Protein AF-A0A851RVL8-F1 (afdb_monomer_lite)

pLDDT: mean 85.8, std 7.22, range [49.16, 93.38]

Foldseek 3Di:
DPPPDDDDDFAQALDDDDLLVCLLVLLLVLLVVQHDPVQSVQLNVLSPDPVNVVCVNVPDDSCVSGDPPGPVVSSVVSSPDPPPVRNVVSNCCCCPPVVDDRPDDDDADPND

Structure (mmCIF, N/CA/C/O backbone):
data_AF-A0A851RVL8-F1
#
_entry.id   AF-A0A851RVL8-F1
#
loop_
_atom_site.group_PDB
_atom_site.id
_atom_site.type_symbol
_atom_site.label_atom_id
_atom_site.label_alt_id
_atom_site.label_comp_id
_atom_site.label_asym_id
_atom_site.label_entity_id
_atom_site.label_seq_id
_atom_site.pdbx_PDB_ins_code
_atom_site.Cartn_x
_atom_site.Cartn_y
_atom_site.Cartn_z
_atom_site.occupancy
_atom_site.B_iso_or_equiv
_atom_site.auth_seq_id
_atom_site.auth_comp_id
_atom_site.auth_asym_id
_atom_site.auth_atom_id
_atom_site.pdbx_PDB_model_num
ATOM 1 N N . SER A 1 1 ? 20.192 -1.497 9.486 1.00 49.16 1 SER A N 1
ATOM 2 C CA . SER A 1 1 ? 19.289 -2.135 8.506 1.00 49.16 1 SER A CA 1
ATOM 3 C C . SER A 1 1 ? 18.797 -3.437 9.104 1.00 49.16 1 SER A C 1
ATOM 5 O O . SER A 1 1 ? 19.637 -4.178 9.597 1.00 49.16 1 SER A O 1
ATOM 7 N N . SER A 1 2 ? 17.488 -3.701 9.133 1.00 53.84 2 SER A N 1
ATOM 8 C CA . SER A 1 2 ? 16.973 -5.024 9.506 1.00 53.84 2 SER A CA 1
ATOM 9 C C . SER A 1 2 ? 16.570 -5.744 8.227 1.00 53.84 2 SER A C 1
ATOM 11 O O . SER A 1 2 ? 15.576 -5.382 7.603 1.00 53.84 2 SER A O 1
ATOM 13 N N . ASN A 1 3 ? 17.392 -6.694 7.786 1.00 66.31 3 ASN A N 1
ATOM 14 C CA . ASN A 1 3 ? 17.241 -7.320 6.469 1.00 66.31 3 ASN A CA 1
ATOM 15 C C . ASN A 1 3 ? 16.142 -8.401 6.438 1.00 66.31 3 ASN A C 1
ATOM 17 O O . ASN A 1 3 ? 15.780 -8.857 5.360 1.00 66.31 3 ASN A O 1
ATOM 21 N N . ASN A 1 4 ? 15.579 -8.767 7.599 1.00 82.38 4 ASN A N 1
ATOM 22 C CA . ASN A 1 4 ? 14.642 -9.890 7.739 1.00 82.38 4 ASN A CA 1
ATOM 23 C C . ASN A 1 4 ? 13.284 -9.482 8.347 1.00 82.38 4 ASN A C 1
ATOM 25 O O . ASN A 1 4 ? 12.569 -10.325 8.885 1.00 82.38 4 ASN A O 1
ATOM 29 N N . VAL A 1 5 ? 12.915 -8.197 8.299 1.00 77.44 5 VAL A N 1
ATOM 30 C CA . VAL A 1 5 ? 11.608 -7.728 8.794 1.00 77.44 5 VAL A CA 1
ATOM 31 C C . VAL A 1 5 ? 10.627 -7.625 7.633 1.00 77.44 5 VAL A C 1
ATOM 33 O O . VAL A 1 5 ? 10.848 -6.869 6.688 1.00 77.44 5 VAL A O 1
ATOM 36 N N . ARG A 1 6 ? 9.511 -8.356 7.727 1.00 82.25 6 ARG A N 1
ATOM 37 C CA . ARG A 1 6 ? 8.374 -8.204 6.815 1.00 82.25 6 ARG A CA 1
ATOM 38 C C . ARG A 1 6 ? 7.457 -7.109 7.340 1.00 82.25 6 ARG A C 1
ATOM 40 O O . ARG A 1 6 ? 6.950 -7.204 8.452 1.00 82.25 6 ARG A O 1
ATOM 47 N N . ILE A 1 7 ? 7.230 -6.091 6.521 1.00 82.38 7 ILE A N 1
ATOM 48 C CA . ILE A 1 7 ? 6.311 -4.995 6.826 1.00 82.38 7 ILE A CA 1
ATOM 49 C C . ILE A 1 7 ? 5.065 -5.167 5.961 1.00 82.38 7 ILE A C 1
ATOM 51 O O . ILE A 1 7 ? 5.140 -5.574 4.801 1.00 82.38 7 ILE A O 1
ATOM 55 N N . SER A 1 8 ? 3.901 -4.896 6.533 1.00 83.44 8 SER A N 1
ATOM 56 C CA . SER A 1 8 ? 2.626 -4.864 5.820 1.00 83.44 8 SER A CA 1
ATOM 57 C C . SER A 1 8 ? 1.780 -3.726 6.374 1.00 83.44 8 SER A C 1
ATOM 59 O O . SER A 1 8 ? 1.980 -3.297 7.508 1.00 83.44 8 SER A O 1
ATOM 61 N N . MET A 1 9 ? 0.867 -3.215 5.555 1.00 85.19 9 MET A N 1
ATOM 62 C CA . MET A 1 9 ? 0.054 -2.048 5.875 1.00 85.19 9 MET A CA 1
ATOM 63 C C . MET A 1 9 ? -1.421 -2.388 5.683 1.00 85.19 9 MET A C 1
ATOM 65 O O . MET A 1 9 ? -1.803 -2.934 4.652 1.00 85.19 9 MET A O 1
ATOM 69 N N . ILE A 1 10 ? -2.236 -2.047 6.679 1.00 87.88 10 ILE A N 1
ATOM 70 C CA . ILE A 1 10 ? -3.696 -2.162 6.647 1.00 87.88 10 ILE A CA 1
ATOM 71 C C . ILE A 1 10 ? -4.248 -0.746 6.785 1.00 87.88 10 ILE A C 1
ATOM 73 O O . ILE A 1 10 ? -3.799 0.012 7.645 1.00 87.88 10 ILE A O 1
ATOM 77 N N . ASN A 1 11 ? -5.184 -0.368 5.916 1.00 87.88 11 ASN A N 1
ATOM 78 C CA . ASN A 1 11 ? -5.761 0.972 5.928 1.00 87.88 11 ASN A CA 1
ATOM 79 C C . ASN A 1 11 ? -7.003 1.014 6.833 1.00 87.88 11 ASN A C 1
ATOM 81 O O . ASN A 1 11 ? -7.936 0.242 6.627 1.00 87.88 11 ASN A O 1
ATOM 85 N N . ASN A 1 12 ? -7.008 1.918 7.815 1.00 90.00 12 ASN A N 1
ATOM 86 C CA . ASN A 1 12 ? -8.138 2.171 8.709 1.00 90.00 12 ASN A CA 1
ATOM 87 C C . ASN A 1 12 ? -8.616 3.625 8.541 1.00 90.00 12 ASN A C 1
ATOM 89 O O . ASN A 1 12 ? -8.228 4.484 9.339 1.00 90.00 12 ASN A O 1
ATOM 93 N N . PRO A 1 13 ? -9.398 3.931 7.493 1.00 86.75 13 PRO A N 1
ATOM 94 C CA . PRO A 1 13 ? -9.812 5.298 7.217 1.00 86.75 13 PRO A CA 1
ATOM 95 C C . PRO A 1 13 ? -10.790 5.810 8.290 1.00 86.75 13 PRO A C 1
ATOM 97 O O . PRO A 1 13 ? -11.569 5.049 8.872 1.00 86.75 13 PRO A O 1
ATOM 100 N N . SER A 1 14 ? -10.736 7.114 8.574 1.00 85.31 14 SER A N 1
ATOM 101 C CA . SER A 1 14 ? -11.696 7.786 9.468 1.00 85.31 14 SER A CA 1
ATOM 102 C C . SER A 1 14 ? -13.052 7.994 8.789 1.00 85.31 14 SER A C 1
ATOM 104 O O . SER A 1 14 ? -14.097 7.885 9.430 1.00 85.31 14 SER A O 1
ATOM 106 N N . GLU A 1 15 ? -13.013 8.273 7.489 1.00 82.94 15 GLU A N 1
ATOM 107 C CA . GLU A 1 15 ? -14.163 8.513 6.620 1.00 82.94 15 GLU A CA 1
ATOM 108 C C . GLU A 1 15 ? -14.416 7.308 5.712 1.00 82.94 15 GLU A C 1
ATOM 110 O O . GLU A 1 15 ? -13.585 6.403 5.606 1.00 82.94 15 GLU A O 1
ATOM 115 N N . GLU A 1 16 ? -15.571 7.274 5.049 1.00 77.69 16 GLU A N 1
ATOM 116 C CA . GLU A 1 16 ? -15.824 6.220 4.071 1.00 77.69 16 GLU A CA 1
ATOM 117 C C . GLU A 1 16 ? -14.894 6.369 2.858 1.00 77.69 16 GLU A C 1
ATOM 119 O O . GLU A 1 16 ? -14.722 7.480 2.344 1.00 77.69 16 GLU A O 1
ATOM 124 N N . PRO A 1 17 ? -14.260 5.273 2.405 1.00 76.75 17 PRO A N 1
ATOM 125 C CA . PRO A 1 17 ? -13.329 5.324 1.292 1.00 76.75 17 PRO A CA 1
ATOM 126 C C . PRO A 1 17 ? -14.055 5.728 0.005 1.00 76.75 17 PRO A C 1
ATOM 128 O O . PRO A 1 17 ? -14.987 5.065 -0.440 1.00 76.75 17 PRO A O 1
ATOM 131 N N . ASN A 1 18 ? -13.592 6.812 -0.605 1.00 71.62 18 ASN A N 1
ATOM 132 C CA . ASN A 1 18 ? -14.021 7.324 -1.896 1.00 71.62 18 ASN A CA 1
ATOM 133 C C . ASN A 1 18 ? -12.799 7.499 -2.817 1.00 71.62 18 ASN A C 1
ATOM 135 O O . ASN A 1 18 ? -11.646 7.422 -2.384 1.00 71.62 18 ASN A O 1
ATOM 139 N N . SER A 1 19 ? -13.024 7.718 -4.112 1.00 67.75 19 SER A N 1
ATOM 140 C CA . SER A 1 19 ? -11.935 7.793 -5.097 1.00 67.75 19 SER A CA 1
ATOM 141 C C . SER A 1 19 ? -10.940 8.934 -4.852 1.00 67.75 19 SER A C 1
ATOM 143 O O . SER A 1 19 ? -9.813 8.846 -5.328 1.00 67.75 19 SER A O 1
ATOM 145 N N . GLN A 1 20 ? -11.329 9.981 -4.114 1.00 68.75 20 GLN A N 1
ATOM 146 C CA . GLN A 1 20 ? -10.487 11.146 -3.828 1.00 68.75 20 GLN A CA 1
ATOM 147 C C . GLN A 1 20 ? -9.698 10.991 -2.519 1.00 68.75 20 GLN A C 1
ATOM 149 O O . GLN A 1 20 ? -8.505 11.273 -2.481 1.00 68.75 20 GLN A O 1
ATOM 154 N N . ASN A 1 21 ? -10.309 10.471 -1.453 1.00 75.38 21 ASN A N 1
ATOM 155 C CA . ASN A 1 21 ? -9.642 10.301 -0.158 1.00 75.38 21 ASN A CA 1
ATOM 156 C C . ASN A 1 21 ? -8.757 9.041 -0.094 1.00 75.38 21 ASN A C 1
ATOM 158 O O . ASN A 1 21 ? -7.927 8.907 0.805 1.00 75.38 21 ASN A O 1
ATOM 162 N N . THR A 1 22 ? -8.888 8.125 -1.061 1.00 81.62 22 THR A N 1
ATOM 163 C CA . THR A 1 22 ? -8.075 6.901 -1.138 1.00 81.62 22 THR A CA 1
ATOM 164 C C . THR A 1 22 ? -6.899 6.987 -2.107 1.00 81.62 22 THR A C 1
ATOM 166 O O . THR A 1 22 ? -6.197 5.991 -2.261 1.00 81.62 22 THR A O 1
ATOM 169 N N . ILE A 1 23 ? -6.613 8.145 -2.718 1.00 85.81 23 ILE A N 1
ATOM 170 C CA . ILE A 1 23 ? -5.555 8.297 -3.742 1.00 85.81 23 ILE A CA 1
ATOM 171 C C . ILE A 1 23 ? -4.207 7.738 -3.262 1.00 85.81 23 ILE A C 1
ATOM 173 O O . ILE A 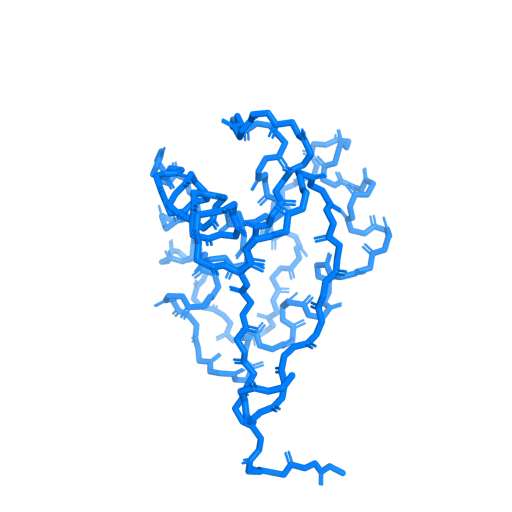1 23 ? -3.607 6.895 -3.929 1.00 85.81 23 ILE A O 1
ATOM 177 N N . VAL A 1 24 ? -3.760 8.124 -2.064 1.00 86.06 24 VAL A N 1
ATOM 178 C CA . VAL A 1 24 ? -2.490 7.640 -1.494 1.00 86.06 24 VAL A CA 1
ATOM 179 C C . VAL A 1 24 ? -2.534 6.131 -1.235 1.00 86.06 24 VAL A C 1
ATOM 181 O O . VAL A 1 24 ? -1.584 5.412 -1.540 1.00 86.06 24 VAL A O 1
ATOM 184 N N . ALA A 1 25 ? -3.655 5.622 -0.720 1.00 86.38 25 ALA A N 1
ATOM 185 C CA . ALA A 1 25 ? -3.835 4.196 -0.459 1.00 86.38 25 ALA A CA 1
ATOM 186 C C . ALA A 1 25 ? -3.812 3.367 -1.751 1.00 86.38 25 ALA A C 1
ATOM 188 O O . ALA A 1 25 ? -3.185 2.308 -1.790 1.00 86.38 25 ALA A O 1
ATOM 189 N N . LYS A 1 26 ? -4.453 3.868 -2.813 1.00 88.56 26 LYS A N 1
ATOM 190 C CA . LYS A 1 26 ? -4.440 3.277 -4.153 1.00 88.56 26 LYS A CA 1
ATOM 191 C C . LYS A 1 26 ? -3.036 3.272 -4.742 1.00 88.56 26 LYS A C 1
ATOM 193 O O . LYS A 1 26 ? -2.613 2.244 -5.256 1.00 88.56 26 LYS A O 1
ATOM 198 N N . ALA A 1 27 ? -2.297 4.374 -4.625 1.00 89.00 27 ALA A N 1
ATOM 199 C CA . ALA A 1 27 ? -0.923 4.463 -5.113 1.00 89.00 27 ALA A CA 1
ATOM 200 C C . ALA A 1 27 ? 0.003 3.459 -4.408 1.00 89.00 27 ALA A C 1
ATOM 202 O O . ALA A 1 27 ? 0.758 2.744 -5.063 1.00 89.00 27 ALA A O 1
ATOM 203 N N . ILE A 1 28 ? -0.095 3.350 -3.079 1.00 88.81 28 ILE A N 1
ATOM 204 C CA . ILE A 1 28 ? 0.657 2.357 -2.299 1.00 88.81 28 ILE A CA 1
ATOM 205 C C . ILE A 1 28 ? 0.273 0.937 -2.731 1.00 88.81 28 ILE A C 1
ATOM 207 O O . ILE A 1 28 ? 1.152 0.103 -2.942 1.00 88.81 28 ILE A O 1
ATOM 211 N N . TRP A 1 29 ? -1.021 0.657 -2.897 1.00 88.94 29 TRP A N 1
ATOM 212 C CA . TRP A 1 29 ? -1.497 -0.654 -3.335 1.00 88.94 29 TRP A CA 1
ATOM 213 C C . TRP A 1 29 ? -0.988 -1.017 -4.733 1.00 88.94 29 TRP A C 1
ATOM 215 O O . TRP A 1 29 ? -0.415 -2.090 -4.913 1.00 88.94 29 TRP A O 1
ATOM 225 N N . ALA A 1 30 ? -1.115 -0.109 -5.702 1.00 90.25 30 ALA A N 1
ATOM 226 C CA . ALA A 1 30 ? -0.606 -0.295 -7.057 1.00 90.25 30 ALA A CA 1
ATOM 227 C C . ALA A 1 30 ? 0.908 -0.549 -7.054 1.00 90.25 30 ALA A C 1
ATOM 229 O O . ALA A 1 30 ? 1.380 -1.466 -7.725 1.00 90.25 30 ALA A O 1
ATOM 230 N N . ALA A 1 31 ? 1.674 0.184 -6.240 1.00 90.38 31 ALA A N 1
ATOM 231 C CA . ALA A 1 31 ? 3.112 -0.033 -6.109 1.00 90.38 31 ALA A CA 1
ATOM 232 C C . ALA A 1 31 ? 3.440 -1.424 -5.539 1.00 90.38 31 ALA A C 1
ATOM 234 O O . ALA A 1 31 ? 4.334 -2.094 -6.048 1.00 90.38 31 ALA A O 1
ATOM 235 N N . LEU A 1 32 ? 2.704 -1.881 -4.521 1.00 88.81 32 LEU A N 1
ATOM 236 C CA . LEU A 1 32 ? 2.902 -3.205 -3.921 1.00 88.81 32 LEU A CA 1
ATOM 237 C C . LEU A 1 32 ? 2.561 -4.361 -4.872 1.00 88.81 32 LEU A C 1
ATOM 239 O O . LEU A 1 32 ? 3.158 -5.426 -4.746 1.00 88.81 32 LEU A O 1
ATOM 243 N N . GLN A 1 33 ? 1.614 -4.170 -5.794 1.00 87.88 33 GLN A N 1
ATOM 244 C CA . GLN A 1 33 ? 1.205 -5.202 -6.755 1.00 87.88 33 GLN A CA 1
ATOM 245 C C . GLN A 1 33 ? 2.109 -5.269 -7.989 1.00 87.88 33 GLN A C 1
ATOM 247 O O . GLN A 1 33 ? 2.287 -6.339 -8.562 1.00 87.88 33 GLN A O 1
ATOM 252 N N . THR A 1 34 ? 2.656 -4.131 -8.420 1.00 90.25 34 THR A N 1
ATOM 253 C CA . THR A 1 34 ? 3.300 -4.012 -9.739 1.00 90.25 34 THR A CA 1
ATOM 254 C C . THR A 1 34 ? 4.818 -3.897 -9.670 1.00 90.25 34 THR A C 1
ATOM 256 O O . THR A 1 34 ? 5.496 -4.193 -10.648 1.00 90.25 34 THR A O 1
ATOM 259 N N . GLN A 1 35 ? 5.373 -3.475 -8.530 1.00 90.12 35 GLN A N 1
ATOM 260 C CA . GLN A 1 35 ? 6.792 -3.146 -8.413 1.00 90.12 35 GLN A CA 1
ATOM 261 C C . GLN A 1 35 ? 7.561 -4.160 -7.569 1.00 90.12 35 GLN A C 1
ATOM 263 O O . GLN A 1 35 ? 7.031 -4.805 -6.665 1.00 90.12 35 GLN A O 1
ATOM 268 N N . THR A 1 36 ? 8.870 -4.244 -7.814 1.00 89.25 36 THR A N 1
ATOM 269 C CA . THR A 1 36 ? 9.785 -4.994 -6.944 1.00 89.25 36 THR A CA 1
ATOM 270 C C . THR A 1 36 ? 9.807 -4.396 -5.537 1.00 89.25 36 THR A C 1
ATOM 272 O O . THR A 1 36 ? 9.573 -3.200 -5.351 1.00 89.25 36 THR A O 1
ATOM 275 N N . SER A 1 37 ? 10.164 -5.193 -4.525 1.00 86.00 37 SER A N 1
ATOM 276 C CA . SER A 1 37 ? 10.181 -4.731 -3.128 1.00 86.00 37 SER A CA 1
ATOM 277 C C . SER A 1 37 ? 11.046 -3.484 -2.906 1.00 86.00 37 SER A C 1
ATOM 279 O O . SER A 1 37 ? 10.702 -2.641 -2.080 1.00 86.00 37 SER A O 1
ATOM 281 N N . ASN A 1 38 ? 12.145 -3.333 -3.655 1.00 88.31 38 ASN A N 1
ATOM 282 C CA . ASN A 1 38 ? 13.013 -2.159 -3.564 1.00 88.31 38 ASN A CA 1
ATOM 283 C C . ASN A 1 38 ? 12.336 -0.901 -4.133 1.00 88.31 38 ASN A C 1
ATOM 285 O O . ASN A 1 38 ? 12.321 0.145 -3.483 1.00 88.31 38 ASN A O 1
ATOM 289 N N . ASN A 1 39 ? 11.724 -1.015 -5.313 1.00 89.62 39 ASN A N 1
ATOM 290 C CA . ASN A 1 39 ? 11.038 0.099 -5.965 1.00 89.62 39 ASN A CA 1
ATOM 291 C C . ASN A 1 39 ? 9.777 0.500 -5.195 1.00 89.62 39 ASN A C 1
ATOM 293 O O . ASN A 1 39 ? 9.579 1.684 -4.932 1.00 89.62 39 ASN A O 1
ATOM 297 N N . ALA A 1 40 ? 8.987 -0.480 -4.744 1.00 88.06 40 ALA A N 1
ATOM 298 C CA . ALA A 1 40 ? 7.829 -0.249 -3.890 1.00 88.06 40 ALA A CA 1
ATOM 299 C C . ALA A 1 40 ? 8.230 0.475 -2.596 1.00 88.06 40 ALA A C 1
ATOM 301 O O . ALA A 1 40 ? 7.622 1.481 -2.247 1.00 88.06 40 ALA A O 1
ATOM 302 N N . LYS A 1 41 ? 9.299 0.037 -1.914 1.00 88.88 41 LYS A N 1
ATOM 303 C CA . LYS A 1 41 ? 9.807 0.706 -0.704 1.00 88.88 41 LYS A CA 1
ATOM 304 C C . LYS A 1 41 ? 10.180 2.166 -0.968 1.00 88.88 41 LYS A C 1
ATOM 306 O O . LYS A 1 41 ? 9.776 3.046 -0.207 1.00 88.88 41 LYS A O 1
ATOM 311 N N . ASN A 1 42 ? 10.945 2.430 -2.025 1.00 90.50 42 ASN A N 1
ATOM 312 C CA . ASN A 1 42 ? 11.378 3.786 -2.367 1.00 90.50 42 ASN A CA 1
ATOM 313 C C . ASN A 1 42 ? 10.186 4.686 -2.721 1.00 90.50 42 ASN A C 1
ATOM 315 O O . ASN A 1 42 ? 10.116 5.822 -2.253 1.00 90.50 42 ASN A O 1
ATOM 319 N N . PHE A 1 43 ? 9.222 4.162 -3.480 1.00 91.25 43 PHE A N 1
ATOM 320 C CA . PHE A 1 43 ? 7.995 4.871 -3.825 1.00 91.25 43 PHE A CA 1
ATOM 321 C C . PHE A 1 43 ? 7.133 5.165 -2.589 1.00 91.25 43 PHE A C 1
ATOM 323 O O . PHE A 1 43 ? 6.782 6.315 -2.347 1.00 91.25 43 PHE A O 1
ATOM 330 N N . ILE A 1 44 ? 6.869 4.168 -1.737 1.00 89.12 44 ILE A N 1
ATOM 331 C CA . ILE A 1 44 ? 6.102 4.339 -0.488 1.00 89.12 44 ILE A CA 1
ATOM 332 C C . ILE A 1 44 ? 6.765 5.380 0.423 1.00 89.12 44 ILE A C 1
ATOM 334 O O . ILE A 1 44 ? 6.081 6.180 1.053 1.00 89.12 44 ILE A O 1
ATOM 338 N N . THR A 1 45 ? 8.099 5.415 0.458 1.00 88.69 45 THR A N 1
ATOM 339 C CA . THR A 1 45 ? 8.845 6.405 1.247 1.00 88.69 45 THR A CA 1
ATOM 340 C C . THR A 1 45 ? 8.646 7.828 0.713 1.00 88.69 45 THR A C 1
ATOM 342 O O . THR A 1 45 ? 8.553 8.756 1.511 1.00 88.69 45 THR A O 1
ATOM 345 N N . LYS A 1 46 ? 8.532 8.018 -0.611 1.00 90.12 46 LYS A N 1
ATOM 346 C CA . LYS A 1 46 ? 8.124 9.308 -1.197 1.00 90.12 46 LYS A CA 1
ATOM 347 C C . LYS A 1 46 ? 6.678 9.652 -0.833 1.00 90.12 46 LYS A C 1
ATOM 349 O O . LYS A 1 46 ? 6.426 10.754 -0.367 1.00 90.12 46 LYS A O 1
ATOM 354 N N . MET A 1 47 ? 5.758 8.696 -0.961 1.00 87.88 47 MET A N 1
ATOM 355 C CA . MET A 1 47 ? 4.335 8.888 -0.645 1.00 87.88 47 MET A CA 1
ATOM 356 C C . MET A 1 47 ? 4.069 9.228 0.828 1.00 87.88 47 MET A C 1
ATOM 358 O O . MET A 1 47 ? 3.059 9.850 1.137 1.00 87.88 47 MET A O 1
ATOM 362 N N . ALA A 1 48 ? 4.960 8.829 1.738 1.00 85.88 48 ALA A N 1
ATOM 363 C CA . ALA A 1 48 ? 4.858 9.133 3.163 1.00 85.88 48 ALA A CA 1
ATOM 364 C C . ALA A 1 48 ? 5.212 10.590 3.516 1.00 85.88 48 ALA A C 1
ATOM 366 O O . ALA A 1 48 ? 5.037 10.994 4.666 1.00 85.88 48 ALA A O 1
ATOM 367 N N . LYS A 1 49 ? 5.737 11.375 2.569 1.00 89.12 49 LYS A N 1
ATOM 368 C CA . LYS A 1 49 ? 6.091 12.771 2.813 1.00 89.12 49 LYS A CA 1
ATOM 369 C C . LYS A 1 49 ? 4.881 13.690 2.675 1.00 89.12 49 LYS A C 1
ATOM 371 O O . LYS A 1 49 ? 4.112 13.580 1.723 1.00 89.12 49 LYS A O 1
ATOM 376 N N . GLU A 1 50 ? 4.784 14.676 3.563 1.00 86.12 50 GLU A N 1
ATOM 377 C CA . GLU A 1 50 ? 3.707 15.676 3.528 1.00 86.12 50 GLU A CA 1
ATOM 378 C C . GLU A 1 50 ? 3.684 16.491 2.228 1.00 86.12 50 GLU A C 1
ATOM 380 O O . GLU A 1 50 ? 2.613 16.836 1.738 1.00 86.12 50 GLU A O 1
ATOM 385 N N . GLU A 1 51 ? 4.853 16.774 1.643 1.00 86.62 51 GLU A N 1
ATOM 386 C CA . GLU A 1 51 ? 4.971 17.494 0.367 1.00 86.62 51 GLU A CA 1
ATOM 387 C C . GLU A 1 51 ? 4.268 16.758 -0.781 1.00 86.62 51 GLU A C 1
ATOM 389 O O . GLU A 1 51 ? 3.567 17.376 -1.580 1.00 86.62 51 GLU A O 1
ATOM 394 N N . THR A 1 52 ? 4.382 15.429 -0.812 1.00 85.19 52 THR A N 1
ATOM 395 C CA . THR A 1 52 ? 3.730 14.584 -1.814 1.00 85.19 52 THR A CA 1
ATOM 396 C C . THR A 1 52 ? 2.223 14.542 -1.602 1.00 85.19 52 THR A C 1
ATOM 398 O O . THR A 1 52 ? 1.478 14.634 -2.571 1.00 85.19 52 THR A O 1
ATOM 401 N N . VAL A 1 53 ? 1.758 14.476 -0.351 1.00 81.56 53 VAL A N 1
ATOM 402 C CA . VAL A 1 53 ? 0.319 14.510 -0.046 1.00 81.56 53 VAL A CA 1
ATOM 403 C C . VAL A 1 53 ? -0.304 15.825 -0.519 1.00 81.56 53 VAL A C 1
ATOM 405 O O . VAL A 1 53 ? -1.289 15.797 -1.250 1.00 81.56 53 VAL A O 1
ATOM 408 N N . LYS A 1 54 ? 0.318 16.967 -0.202 1.00 85.75 54 LYS A N 1
ATOM 409 C CA . LYS A 1 54 ? -0.163 18.290 -0.637 1.00 85.75 54 LYS A CA 1
ATOM 410 C C . LYS A 1 54 ? -0.168 18.444 -2.157 1.00 85.75 54 LYS A C 1
ATOM 412 O O . LYS A 1 54 ? -1.095 19.023 -2.713 1.00 85.75 54 LYS A O 1
ATOM 417 N 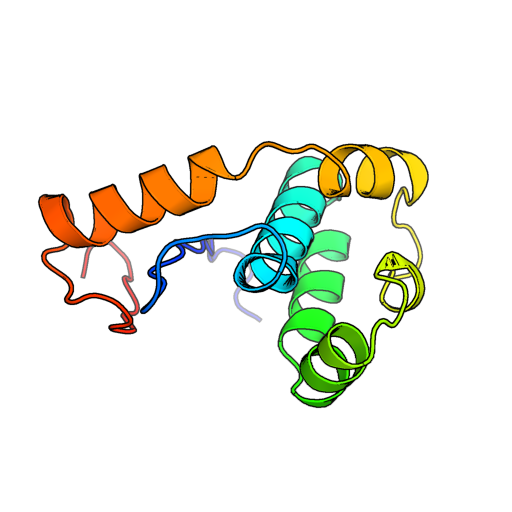N . ALA A 1 55 ? 0.856 17.931 -2.838 1.00 87.56 55 ALA A N 1
ATOM 418 C CA . ALA A 1 55 ? 0.920 17.971 -4.295 1.00 87.56 55 ALA A CA 1
ATOM 419 C C . ALA A 1 55 ? -0.182 17.112 -4.943 1.00 87.56 55 ALA A C 1
ATOM 421 O O . ALA A 1 55 ? -0.801 17.541 -5.913 1.00 87.56 55 ALA A O 1
ATOM 422 N N . LEU A 1 56 ? -0.481 15.939 -4.377 1.00 84.75 56 LEU A N 1
ATOM 423 C CA . LEU A 1 56 ? -1.576 15.085 -4.848 1.00 84.75 56 LEU A CA 1
ATOM 424 C C . LEU A 1 56 ? -2.952 15.713 -4.598 1.00 84.75 56 LEU A C 1
ATOM 426 O O . LEU A 1 56 ? -3.818 15.631 -5.464 1.00 84.75 56 LEU A O 1
ATOM 430 N N . GLU A 1 57 ? -3.145 16.386 -3.462 1.00 81.19 57 GLU A N 1
ATOM 431 C CA . GLU A 1 57 ? -4.356 17.175 -3.189 1.00 81.19 57 GLU A CA 1
ATOM 432 C C . GLU A 1 57 ? -4.519 18.343 -4.174 1.00 81.19 57 GLU A C 1
ATOM 434 O O . GLU A 1 57 ? -5.639 18.678 -4.556 1.00 81.19 57 GLU A O 1
ATOM 439 N N . ALA A 1 58 ? -3.408 18.925 -4.638 1.00 85.38 58 ALA A N 1
ATOM 440 C CA . ALA A 1 58 ? -3.389 19.954 -5.677 1.00 85.38 58 ALA A CA 1
ATOM 441 C C . ALA A 1 58 ? -3.573 19.402 -7.108 1.00 85.38 58 ALA A C 1
ATOM 443 O O . ALA A 1 58 ? -3.628 20.186 -8.055 1.00 85.38 58 ALA A O 1
ATOM 444 N N . GLY A 1 59 ? -3.686 18.079 -7.278 1.00 83.06 59 GLY A N 1
ATOM 445 C CA . GLY A 1 59 ? -3.930 17.432 -8.569 1.00 83.06 59 GLY A CA 1
ATOM 446 C C . GLY A 1 59 ? -2.675 17.065 -9.366 1.00 83.06 59 GLY A C 1
ATOM 447 O O . GLY A 1 59 ? -2.775 16.885 -10.578 1.00 83.06 59 GLY A O 1
ATOM 448 N N . ALA A 1 60 ? -1.508 16.956 -8.722 1.00 86.94 60 ALA A N 1
ATOM 449 C CA . ALA A 1 60 ? -0.295 16.457 -9.372 1.00 86.94 60 ALA A CA 1
ATOM 450 C C . ALA A 1 60 ? -0.473 15.017 -9.888 1.00 86.94 60 ALA A C 1
ATOM 452 O O . ALA A 1 60 ? -1.153 14.198 -9.260 1.00 86.94 60 ALA A O 1
ATOM 453 N N . ASP A 1 61 ? 0.170 14.693 -11.013 1.00 87.25 61 ASP A N 1
ATOM 454 C CA . ASP A 1 61 ? 0.155 13.330 -11.548 1.00 87.25 61 ASP A CA 1
ATOM 455 C C . ASP A 1 61 ? 0.964 12.404 -10.626 1.00 87.25 61 ASP A C 1
ATOM 457 O O . ASP A 1 61 ? 2.100 12.689 -10.241 1.00 87.25 61 ASP A O 1
ATOM 461 N N . ILE A 1 62 ? 0.389 11.249 -10.286 1.00 86.12 62 ILE A N 1
ATOM 462 C CA . ILE A 1 62 ? 1.042 10.240 -9.452 1.00 86.12 62 ILE A CA 1
ATOM 463 C C . ILE A 1 62 ? 2.364 9.749 -10.065 1.00 86.12 62 ILE A C 1
ATOM 465 O O . ILE A 1 62 ? 3.276 9.340 -9.339 1.00 86.12 62 ILE A O 1
ATOM 469 N N . LEU A 1 63 ? 2.490 9.809 -11.395 1.00 87.38 63 LEU A N 1
ATOM 470 C CA . LEU A 1 63 ? 3.698 9.419 -12.116 1.00 87.38 63 LEU A CA 1
ATOM 471 C C . LEU A 1 63 ? 4.883 10.360 -11.869 1.00 87.38 63 LEU A C 1
ATOM 473 O O . LEU A 1 63 ? 6.024 9.911 -11.977 1.00 87.38 63 LEU A O 1
ATOM 477 N N . GLU A 1 64 ? 4.657 11.611 -11.455 1.00 87.62 64 GLU A N 1
ATOM 478 C CA . GLU A 1 64 ? 5.738 12.531 -11.059 1.00 87.62 64 GLU A CA 1
ATOM 479 C C . GLU A 1 64 ? 6.513 12.009 -9.839 1.00 87.62 64 GLU A C 1
ATOM 481 O O . GLU A 1 64 ? 7.701 12.291 -9.655 1.00 87.62 64 GLU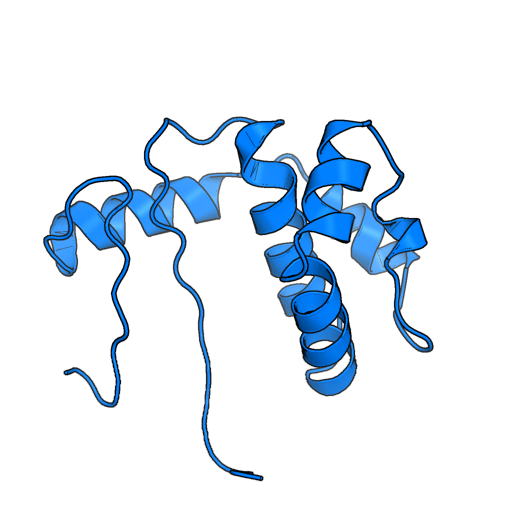 A O 1
ATOM 486 N N . PHE A 1 65 ? 5.867 11.175 -9.019 1.00 88.56 65 PHE A N 1
ATOM 487 C CA . PHE A 1 65 ? 6.471 10.563 -7.838 1.00 88.56 65 PHE A CA 1
ATOM 488 C C . PHE A 1 65 ? 7.141 9.217 -8.122 1.00 88.56 65 PHE A C 1
ATOM 490 O O . PHE A 1 65 ? 7.741 8.638 -7.208 1.00 88.56 65 PHE A O 1
ATOM 497 N N . ALA A 1 66 ? 7.112 8.731 -9.368 1.00 88.12 66 ALA A N 1
ATOM 498 C CA . ALA A 1 66 ? 7.767 7.487 -9.749 1.00 88.12 66 ALA A CA 1
ATOM 499 C C . ALA A 1 66 ? 9.264 7.492 -9.377 1.00 88.12 66 ALA A C 1
ATOM 501 O O . ALA A 1 66 ? 9.932 8.529 -9.264 1.00 88.12 66 ALA A O 1
ATOM 502 N N . VAL A 1 67 ? 9.806 6.306 -9.107 1.00 88.00 67 VAL A N 1
ATOM 503 C CA . VAL A 1 67 ? 11.237 6.108 -8.844 1.00 88.00 67 VAL A CA 1
ATOM 504 C C . VAL A 1 67 ? 11.880 5.393 -10.025 1.00 88.00 67 VAL A C 1
ATOM 506 O O . VAL A 1 67 ? 11.222 4.630 -10.731 1.00 88.00 67 VAL A O 1
ATOM 509 N N . GLY A 1 68 ? 13.169 5.651 -10.254 1.00 88.19 68 GLY A N 1
ATOM 510 C CA . GLY A 1 68 ? 13.905 5.034 -11.357 1.00 88.19 68 GLY A CA 1
ATOM 511 C C . GLY A 1 68 ? 13.819 3.507 -11.308 1.00 88.19 68 GLY A C 1
ATOM 512 O O . GLY A 1 68 ? 14.036 2.908 -10.255 1.00 88.19 68 GLY A O 1
ATOM 513 N N . GLY A 1 69 ? 13.486 2.892 -12.445 1.00 85.19 69 GLY A N 1
ATOM 514 C CA . GLY A 1 69 ? 13.323 1.443 -12.573 1.00 85.19 69 GLY A CA 1
ATOM 515 C C . GLY A 1 69 ? 11.922 0.910 -12.254 1.00 85.19 69 GLY A C 1
ATOM 516 O O . GLY A 1 69 ? 11.752 -0.308 -12.244 1.00 85.19 69 GLY A O 1
ATOM 517 N N . MET A 1 70 ? 10.932 1.771 -11.983 1.00 90.94 70 MET A N 1
ATOM 518 C CA . MET A 1 70 ? 9.527 1.351 -11.951 1.00 90.94 70 MET A CA 1
ATOM 519 C C . MET A 1 70 ? 8.998 1.053 -13.354 1.00 90.94 70 MET A C 1
ATOM 521 O O . MET A 1 70 ? 9.292 1.790 -14.295 1.00 90.94 70 MET A O 1
ATOM 525 N N . ASP A 1 71 ? 8.146 0.034 -13.466 1.00 90.31 71 ASP A N 1
ATOM 526 C CA . ASP A 1 71 ? 7.275 -0.109 -14.634 1.00 90.31 71 ASP A CA 1
ATOM 527 C C . ASP A 1 71 ? 6.072 0.822 -14.459 1.00 90.31 71 ASP A C 1
ATOM 529 O O . ASP A 1 71 ? 5.126 0.520 -13.723 1.00 90.31 71 ASP A O 1
ATOM 533 N N . THR A 1 72 ? 6.153 2.000 -15.074 1.00 90.56 72 THR A N 1
ATOM 534 C CA . THR A 1 72 ? 5.134 3.049 -14.966 1.00 90.56 72 THR A CA 1
ATOM 535 C C . THR A 1 72 ? 3.846 2.696 -15.697 1.00 90.56 72 THR A C 1
ATOM 537 O O . THR A 1 72 ? 2.786 3.160 -15.282 1.00 90.56 72 THR A O 1
ATOM 540 N N . ASN A 1 73 ? 3.907 1.860 -16.736 1.00 90.56 73 ASN A N 1
ATOM 541 C CA . ASN A 1 73 ? 2.733 1.475 -17.514 1.00 90.56 73 ASN A CA 1
ATOM 542 C C . ASN A 1 73 ? 1.844 0.538 -16.695 1.00 90.56 73 ASN A C 1
ATOM 544 O O . ASN A 1 73 ? 0.671 0.840 -16.475 1.00 90.56 73 ASN A O 1
ATOM 548 N N . ILE A 1 74 ? 2.428 -0.541 -16.162 1.00 91.50 74 ILE A N 1
ATOM 549 C CA . ILE A 1 74 ? 1.696 -1.503 -15.326 1.00 91.50 74 ILE A CA 1
ATOM 550 C C . ILE A 1 74 ? 1.229 -0.827 -14.028 1.00 91.50 74 ILE A C 1
ATOM 552 O O . ILE A 1 74 ? 0.110 -1.056 -13.566 1.00 91.50 74 ILE A O 1
ATOM 556 N N . PHE A 1 75 ? 2.056 0.052 -13.448 1.00 91.50 75 PHE A N 1
ATOM 557 C CA . PHE A 1 75 ? 1.663 0.843 -12.280 1.00 91.50 75 PHE A CA 1
ATOM 558 C C . PHE A 1 75 ? 0.433 1.711 -12.552 1.00 91.50 75 PHE A C 1
ATOM 56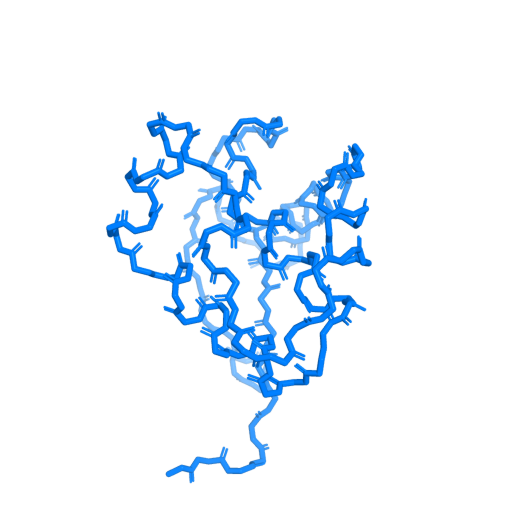0 O O . PHE A 1 75 ? -0.500 1.703 -11.748 1.00 91.50 75 PHE A O 1
ATOM 567 N N . LYS A 1 76 ? 0.427 2.454 -13.667 1.00 90.25 76 LYS A N 1
ATOM 568 C CA . LYS A 1 76 ? -0.671 3.355 -14.026 1.00 90.25 76 LYS A CA 1
ATOM 569 C C . LYS A 1 76 ? -1.973 2.585 -14.211 1.00 90.25 76 LYS A C 1
ATOM 571 O O . LYS A 1 76 ? -2.979 2.963 -13.620 1.00 90.25 76 LYS A O 1
ATOM 576 N N . GLU A 1 77 ? -1.934 1.468 -14.931 1.00 90.31 77 GLU A N 1
ATOM 577 C CA . GLU A 1 77 ? -3.101 0.604 -15.127 1.00 90.31 77 GLU A CA 1
ATOM 578 C C . GLU A 1 77 ? -3.657 0.087 -13.787 1.00 90.31 77 GLU A C 1
ATOM 580 O O . GLU A 1 77 ? -4.861 0.157 -13.520 1.00 90.31 77 GLU A O 1
ATOM 585 N N . ALA A 1 78 ? -2.776 -0.357 -12.884 1.00 88.31 78 ALA A N 1
ATOM 586 C CA . ALA A 1 78 ? -3.176 -0.804 -11.552 1.00 88.31 78 ALA A CA 1
ATOM 587 C C . ALA A 1 78 ? -3.728 0.333 -10.673 1.00 88.31 78 ALA A C 1
ATOM 589 O O . ALA A 1 78 ? -4.620 0.096 -9.855 1.00 88.31 78 ALA A O 1
ATOM 590 N N . PHE A 1 79 ? -3.215 1.555 -10.824 1.00 87.62 79 PHE A N 1
ATOM 591 C CA . PHE A 1 79 ? -3.650 2.732 -10.072 1.00 87.62 79 PHE A CA 1
ATOM 592 C C . PHE A 1 79 ? -5.003 3.279 -10.552 1.00 87.62 79 PHE A C 1
ATOM 594 O O . PHE A 1 79 ? -5.860 3.631 -9.734 1.00 87.62 79 PHE A O 1
ATOM 601 N N . GLU A 1 80 ? -5.218 3.325 -11.865 1.00 86.81 80 GLU A N 1
ATOM 602 C CA . GLU A 1 80 ? -6.461 3.801 -12.484 1.00 86.81 80 GLU A CA 1
ATOM 603 C C . GLU A 1 80 ? -7.628 2.830 -12.281 1.00 86.81 80 GLU A C 1
ATOM 605 O O . GLU A 1 80 ? -8.789 3.236 -12.336 1.00 86.81 80 GLU A O 1
ATOM 610 N N . SER A 1 81 ? -7.336 1.571 -11.943 1.00 82.75 81 SER A N 1
ATOM 611 C CA . SER A 1 81 ? -8.338 0.584 -11.552 1.00 82.75 81 SER A CA 1
ATOM 612 C C 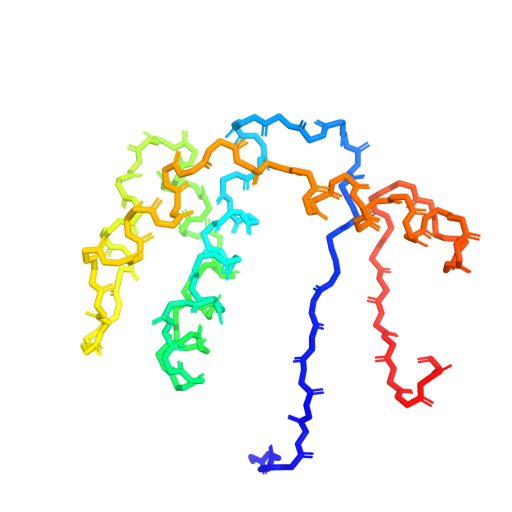. SER A 1 81 ? -9.331 1.150 -10.514 1.00 82.75 81 SER A C 1
ATOM 614 O O . SER A 1 81 ? -8.924 1.727 -9.494 1.00 82.75 81 SER A O 1
ATOM 616 N N . PRO A 1 82 ? -10.651 0.968 -10.718 1.00 68.88 82 PRO A N 1
ATOM 617 C CA . PRO A 1 82 ? -11.686 1.479 -9.817 1.00 68.88 82 PRO A CA 1
ATOM 618 C C . PRO A 1 82 ? -11.794 0.681 -8.509 1.00 68.88 82 PRO A C 1
ATOM 620 O O . PRO A 1 82 ? -12.605 1.013 -7.648 1.00 68.88 82 PRO A O 1
ATOM 623 N N . LYS A 1 83 ? -10.997 -0.381 -8.342 1.00 72.31 83 LYS A N 1
ATOM 624 C CA . LYS A 1 83 ? -11.074 -1.286 -7.193 1.00 72.31 83 LYS A CA 1
ATOM 625 C C . LYS A 1 83 ? -10.608 -0.589 -5.912 1.00 72.31 83 LYS A C 1
ATOM 627 O O . LYS A 1 83 ? -9.418 -0.554 -5.612 1.00 72.31 83 LYS A O 1
ATOM 632 N N . VAL A 1 84 ? -11.561 -0.084 -5.133 1.00 73.44 84 VAL A N 1
ATOM 633 C CA . VAL A 1 84 ? -11.356 0.409 -3.756 1.00 73.44 84 VAL A CA 1
ATOM 634 C C . VAL A 1 84 ? -11.784 -0.611 -2.694 1.00 73.44 84 VAL A C 1
ATOM 636 O O . VAL A 1 84 ? -11.585 -0.385 -1.501 1.00 73.44 84 VAL A O 1
ATOM 639 N N . ASP A 1 85 ? -12.299 -1.769 -3.118 1.00 82.31 85 ASP A N 1
ATOM 640 C CA . ASP A 1 85 ? -12.822 -2.836 -2.250 1.00 82.31 85 ASP A CA 1
ATOM 641 C C . ASP A 1 85 ? -11.799 -3.331 -1.219 1.00 82.31 85 ASP A C 1
ATOM 643 O O . ASP A 1 85 ? -12.161 -3.752 -0.118 1.00 82.31 85 ASP A O 1
ATOM 647 N N . PHE A 1 86 ? -10.503 -3.245 -1.541 1.00 83.31 86 PHE A N 1
ATOM 648 C CA . PHE A 1 86 ? -9.429 -3.611 -0.618 1.00 83.31 86 PHE A CA 1
ATOM 649 C C . PHE A 1 86 ? -9.378 -2.673 0.599 1.00 83.31 86 PHE A C 1
ATOM 651 O O . PHE A 1 86 ? -9.165 -3.136 1.717 1.00 83.31 86 PHE A O 1
ATOM 658 N N . VAL A 1 87 ? -9.625 -1.368 0.414 1.00 85.69 87 VAL A N 1
ATOM 659 C CA . VAL A 1 87 ? -9.652 -0.386 1.512 1.00 85.69 87 VAL A CA 1
ATOM 660 C C . VAL A 1 87 ? -10.856 -0.645 2.409 1.00 85.69 87 VAL A C 1
ATOM 662 O O . VAL A 1 87 ? -10.718 -0.636 3.630 1.00 85.69 87 VAL A O 1
ATOM 665 N N . LEU A 1 88 ? -12.016 -0.940 1.815 1.00 86.25 88 LEU A N 1
ATOM 666 C CA . LEU A 1 88 ? -13.214 -1.295 2.573 1.00 86.25 88 LEU A CA 1
ATOM 667 C C . LEU A 1 88 ? -13.003 -2.585 3.378 1.00 86.25 88 LEU A C 1
ATOM 669 O O . LEU A 1 88 ? -13.318 -2.633 4.566 1.00 86.25 88 LEU A O 1
ATOM 673 N N . SER A 1 89 ? -12.399 -3.602 2.761 1.00 89.62 89 SER A N 1
ATOM 674 C CA . SER A 1 89 ? -12.059 -4.865 3.427 1.00 89.62 89 SER A CA 1
ATOM 675 C C . SER A 1 89 ? -11.090 -4.649 4.596 1.00 89.62 89 SER A C 1
ATOM 677 O O . SER A 1 89 ? -11.292 -5.202 5.677 1.00 89.62 89 SER A O 1
ATOM 679 N N . HIS A 1 90 ? -10.074 -3.796 4.422 1.00 90.50 90 HIS A N 1
ATOM 680 C CA . HIS A 1 90 ? -9.157 -3.411 5.497 1.00 90.50 90 HIS A CA 1
ATOM 681 C C . HIS A 1 90 ? -9.877 -2.690 6.644 1.00 90.50 90 HIS A C 1
ATOM 683 O O . HIS A 1 90 ? -9.663 -3.032 7.807 1.00 90.50 90 HIS A O 1
ATOM 689 N N . ALA A 1 91 ? -10.776 -1.754 6.331 1.00 89.06 91 ALA A N 1
ATOM 690 C CA . ALA A 1 91 ? -11.549 -1.021 7.330 1.00 89.06 91 ALA A CA 1
ATOM 691 C C . ALA A 1 91 ? -12.450 -1.955 8.159 1.00 89.06 91 ALA A C 1
ATOM 693 O O . ALA A 1 91 ? -12.488 -1.861 9.389 1.00 89.06 91 ALA A O 1
ATOM 694 N N . ILE A 1 92 ? -13.134 -2.897 7.497 1.00 90.25 92 ILE A N 1
ATOM 695 C CA . ILE A 1 92 ? -13.959 -3.921 8.154 1.00 90.25 92 ILE A CA 1
ATOM 696 C C . ILE A 1 92 ? -13.089 -4.799 9.058 1.00 90.25 92 ILE A C 1
ATOM 698 O O . ILE A 1 92 ? -13.436 -5.004 10.219 1.00 90.25 92 ILE A O 1
ATOM 702 N N . TYR A 1 93 ? -11.929 -5.255 8.579 1.00 91.81 93 TYR A N 1
ATOM 703 C CA . TYR A 1 93 ? -10.999 -6.054 9.379 1.00 91.81 93 TYR A CA 1
ATOM 704 C C . TYR A 1 93 ? -10.503 -5.302 10.627 1.00 91.81 93 TYR A C 1
ATOM 706 O O . TYR A 1 93 ? -10.491 -5.856 11.730 1.00 91.81 93 TYR A O 1
ATOM 714 N N . CYS A 1 94 ? -10.151 -4.021 10.485 1.00 91.38 94 CYS A N 1
ATOM 715 C CA . CYS A 1 94 ? -9.747 -3.174 11.605 1.00 91.38 94 CYS A CA 1
ATOM 716 C C . CYS A 1 94 ? -10.845 -3.053 12.668 1.00 91.38 94 CYS A C 1
ATOM 718 O O . CYS A 1 94 ? -10.548 -3.155 13.858 1.00 91.38 94 CYS A O 1
ATOM 720 N N . ARG A 1 95 ? -12.105 -2.891 12.255 1.00 91.62 95 ARG A N 1
ATOM 721 C CA . ARG A 1 95 ? -13.254 -2.786 13.164 1.00 91.62 95 ARG A CA 1
ATOM 722 C C . ARG A 1 95 ? -13.605 -4.126 13.815 1.00 91.62 95 ARG A C 1
ATOM 724 O O . ARG A 1 95 ? -13.762 -4.200 15.033 1.00 91.62 95 ARG A O 1
ATOM 731 N N . ASP A 1 96 ? -13.734 -5.181 13.017 1.00 93.38 96 ASP A N 1
ATOM 732 C CA . ASP A 1 96 ? -14.363 -6.432 13.449 1.00 93.38 96 ASP A CA 1
ATOM 733 C C . ASP A 1 96 ? -13.368 -7.420 14.054 1.00 93.38 96 ASP A C 1
ATOM 735 O O . ASP A 1 96 ? -13.735 -8.141 14.983 1.00 93.38 96 ASP A O 1
ATOM 739 N N . VAL A 1 97 ? -12.114 -7.427 13.596 1.00 93.25 97 VAL A N 1
ATOM 740 C CA . VAL A 1 97 ? -11.075 -8.342 14.091 1.00 93.25 97 VAL A CA 1
ATOM 741 C C . VAL A 1 97 ? -10.147 -7.629 15.063 1.00 93.25 97 VAL A C 1
ATOM 743 O O . VAL A 1 97 ? -10.020 -8.057 16.207 1.00 93.25 97 VAL A O 1
ATOM 746 N N . LEU A 1 98 ? -9.545 -6.512 14.644 1.00 91.19 98 LEU A N 1
ATOM 747 C CA . LEU A 1 98 ? -8.583 -5.777 15.478 1.00 91.19 98 LEU A CA 1
ATOM 748 C C . LEU A 1 98 ? -9.250 -4.894 16.545 1.00 91.19 98 LEU A C 1
ATOM 750 O O . LEU A 1 98 ? -8.561 -4.370 17.417 1.00 91.19 98 LEU A O 1
ATOM 754 N N . LYS A 1 99 ? -10.579 -4.726 16.480 1.00 93.12 99 LYS A N 1
ATOM 755 C CA . LYS A 1 99 ? -11.381 -3.907 17.407 1.00 93.12 99 LYS A CA 1
ATOM 756 C C . LYS A 1 99 ? -10.895 -2.454 17.519 1.00 93.12 99 LYS A C 1
ATOM 758 O O . LYS A 1 99 ? -11.029 -1.821 18.565 1.00 93.12 99 LYS A O 1
ATOM 763 N N . LEU A 1 100 ? -10.345 -1.915 16.433 1.00 92.38 100 LEU A N 1
ATOM 764 C CA . LEU A 1 100 ? -9.894 -0.531 16.341 1.00 92.38 100 LEU A CA 1
ATOM 765 C C . LEU A 1 100 ? -11.071 0.398 16.029 1.00 92.38 100 LEU A C 1
ATOM 767 O O . LEU A 1 100 ? -11.972 0.060 15.258 1.00 92.38 100 LEU A O 1
ATOM 771 N N . LYS A 1 101 ? -11.046 1.608 16.595 1.00 91.50 101 LYS A N 1
ATOM 772 C CA . LYS A 1 101 ? -11.968 2.681 16.199 1.00 91.50 101 LYS A CA 1
ATOM 773 C C . LYS A 1 101 ? -11.616 3.168 14.788 1.00 91.50 101 LYS A C 1
ATOM 775 O O . LYS A 1 101 ? -10.459 3.079 14.372 1.00 91.50 101 LYS A O 1
ATOM 780 N N . LYS A 1 102 ? -12.593 3.719 14.057 1.00 89.06 102 LYS A N 1
ATOM 781 C CA . LYS A 1 102 ? -12.346 4.345 12.743 1.00 89.06 102 LYS A CA 1
ATOM 782 C C . LYS A 1 102 ? -11.239 5.399 12.866 1.00 89.06 102 LYS A C 1
ATOM 784 O O . LYS A 1 102 ? -11.254 6.184 13.814 1.00 89.06 102 LYS A O 1
ATOM 789 N N . GLY A 1 103 ? -10.262 5.375 11.962 1.00 88.06 103 GLY A N 1
ATOM 790 C CA . GLY A 1 103 ? -9.122 6.302 11.984 1.00 88.06 103 GLY A CA 1
ATOM 791 C C . GLY A 1 103 ? -8.054 6.032 13.052 1.00 88.06 103 GLY A C 1
ATOM 792 O O . GLY A 1 103 ? -7.030 6.718 13.092 1.00 88.06 103 GLY A O 1
ATOM 793 N N . GLN A 1 104 ? -8.247 5.050 13.937 1.00 91.44 104 GLN A N 1
ATOM 794 C CA . GLN A 1 104 ? -7.264 4.723 14.964 1.00 91.44 104 GLN A CA 1
ATOM 795 C C . GLN A 1 104 ? -6.019 4.083 14.338 1.00 91.44 104 GLN A C 1
ATOM 797 O O . GLN A 1 104 ? -6.106 3.093 13.609 1.00 91.44 104 GLN A O 1
ATOM 802 N N . ARG A 1 105 ? -4.849 4.637 14.670 1.00 91.38 105 ARG A N 1
ATOM 803 C CA . ARG A 1 105 ? -3.540 4.126 14.250 1.00 91.38 105 ARG A CA 1
ATOM 804 C C . ARG A 1 105 ? -3.045 3.080 15.247 1.00 91.38 105 ARG A C 1
ATOM 806 O O . ARG A 1 105 ? -3.128 3.299 16.453 1.00 91.38 105 ARG A O 1
ATOM 813 N N . ALA A 1 106 ? -2.508 1.976 14.740 1.00 91.06 106 ALA A N 1
ATOM 814 C CA . ALA A 1 106 ? -1.917 0.908 15.539 1.00 91.06 106 ALA A CA 1
ATOM 815 C C . ALA A 1 106 ? -0.692 0.326 14.821 1.00 91.06 106 ALA A C 1
ATOM 817 O O . ALA A 1 106 ? -0.615 0.357 13.592 1.00 91.06 106 ALA A O 1
ATOM 818 N N . VAL A 1 107 ? 0.252 -0.212 15.592 1.00 91.19 107 VAL A N 1
ATOM 819 C CA . VAL A 1 107 ? 1.396 -0.980 15.088 1.00 91.19 107 VAL A CA 1
ATOM 820 C C . VAL A 1 107 ? 1.295 -2.364 15.698 1.00 91.19 107 VAL A C 1
ATOM 822 O O . VAL A 1 107 ? 1.205 -2.469 16.916 1.00 91.19 107 VAL A O 1
ATOM 825 N N . ILE A 1 108 ? 1.300 -3.393 14.850 1.00 89.75 108 ILE A N 1
ATOM 826 C CA . ILE A 1 108 ? 1.248 -4.790 15.279 1.00 89.75 108 ILE A CA 1
ATOM 827 C C . ILE A 1 108 ? 2.580 -5.443 14.928 1.00 89.75 108 ILE A C 1
ATOM 829 O O . ILE A 1 108 ? 2.990 -5.437 13.766 1.00 89.75 108 ILE A O 1
ATOM 833 N N . SER A 1 109 ? 3.252 -6.018 15.920 1.00 90.94 109 SER A N 1
ATOM 834 C CA . SER A 1 109 ? 4.520 -6.728 15.758 1.00 90.94 109 SER A CA 1
ATOM 835 C C . SER A 1 109 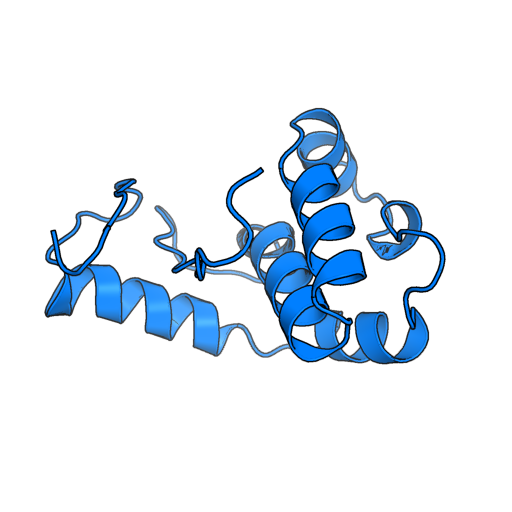? 4.415 -8.116 16.367 1.00 90.94 109 SER A C 1
ATOM 837 O O . SER A 1 109 ? 4.147 -8.267 17.556 1.00 90.94 109 SER A O 1
ATOM 839 N N . ASN A 1 110 ? 4.615 -9.151 15.546 1.00 89.38 110 ASN A N 1
ATOM 840 C CA . ASN A 1 110 ? 4.525 -10.553 15.971 1.00 89.38 110 ASN A CA 1
ATOM 841 C C . ASN A 1 110 ? 3.220 -10.880 16.732 1.00 89.38 110 ASN A C 1
ATOM 843 O O . ASN A 1 110 ? 3.231 -11.628 17.707 1.00 89.38 110 ASN A O 1
ATOM 847 N N . GLY A 1 111 ? 2.098 -10.295 16.291 1.00 84.81 111 GLY A N 1
ATOM 848 C CA . GLY A 1 111 ? 0.769 -10.506 16.877 1.00 84.81 111 GLY A CA 1
ATOM 849 C C . GLY A 1 111 ? 0.461 -9.682 18.133 1.00 84.81 111 GLY A C 1
ATOM 850 O O . GLY A 1 111 ? -0.569 -9.928 18.754 1.00 84.81 111 GLY A O 1
ATOM 851 N N . ARG A 1 112 ? 1.328 -8.735 18.508 1.00 83.00 112 ARG A N 1
ATOM 852 C CA . ARG A 1 112 ? 1.133 -7.810 19.634 1.00 83.00 112 ARG A CA 1
ATOM 853 C C . ARG A 1 112 ? 0.948 -6.383 19.164 1.00 83.00 112 ARG A C 1
ATOM 855 O O . ARG A 1 112 ? 1.674 -6.010 18.217 1.00 83.00 112 ARG A O 1
#

Radius of gyration: 14.55 Å; chains: 1; bounding box: 35×30×37 Å

Sequence (112 aa):
SSNNVRISMINNPSEEPNSQNTIVAKAIWAALQTQTSNNAKNFITKMAKEETVKALEAGADILEFAVGGMDTNIFKEAFESPKVDFVLSHAIYCRDVLKLKKGQRAVISNGR

InterPro domains:
  IPR009448 UDP-glucose:Glycoprotein Glucosyltransferase [PTHR11226] (1-112)
  IPR040525 UDP-glucose:glycoprotein glucosyltransferase, thioredoxin-like domain 4 [PF18403] (1-112)

Secondary structure (DSSP, 8-state):
--TT---------SS---TTTTHHHHHHHHHHHHS-HHHHHHHHHHHTSHHHHHHHHTT--GGGG--TT--HHHHHHHHH----HHHHHHHHHHHHTS-PPTT-----STT-

Organism: Certhia familiaris (NCBI:txid73333)